Protein AF-A0A2V6Z0G8-F1 (afdb_monomer_lite)

Foldseek 3Di:
DPPCPVVVVVVVVVVVVVVVVVVVVCVVVCVVVVVCVLLVHHPVVVVVLLVCLVVQQVDWAFDDKDWDFDFAAFDFDQDPNDTDGHHTDTDGDIDTDTDGVNPGVSVVVSLVVSLVPDPPNVLVVVLCVQLVVQQVVQWDQDPPPGIDGDPVRSVVSSVVSCCVSVVVSDDD

Structure (mmCIF, N/CA/C/O backbone):
data_AF-A0A2V6Z0G8-F1
#
_entry.id   AF-A0A2V6Z0G8-F1
#
loop_
_atom_site.group_PDB
_atom_site.id
_atom_site.type_symbol
_atom_site.label_atom_id
_atom_site.label_alt_id
_atom_site.label_comp_id
_atom_site.label_asym_id
_atom_site.label_entity_id
_atom_site.label_seq_id
_atom_site.pdbx_PDB_ins_code
_atom_site.Cartn_x
_atom_site.Cartn_y
_atom_site.Cartn_z
_atom_site.occupancy
_atom_site.B_iso_or_equiv
_atom_site.auth_seq_id
_atom_site.auth_comp_id
_atom_site.auth_asym_id
_atom_site.auth_atom_id
_atom_site.pdbx_PDB_model_num
ATOM 1 N N . MET A 1 1 ? 9.294 30.759 -23.639 1.00 51.19 1 MET A N 1
ATOM 2 C CA . MET A 1 1 ? 9.071 29.753 -22.574 1.00 51.19 1 MET A CA 1
ATOM 3 C C . MET A 1 1 ? 9.619 30.287 -21.242 1.00 51.19 1 MET A C 1
ATOM 5 O O . MET A 1 1 ? 10.534 29.708 -20.683 1.00 51.19 1 MET A O 1
ATOM 9 N N . SER A 1 2 ? 9.123 31.442 -20.767 1.00 64.31 2 SER A N 1
ATOM 10 C CA . SER A 1 2 ? 9.799 32.2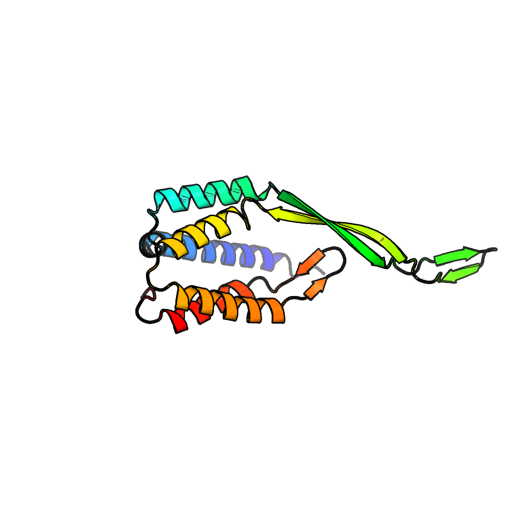35 -19.712 1.00 64.31 2 SER A CA 1
ATOM 11 C C . SER A 1 2 ? 8.868 32.949 -18.714 1.00 64.31 2 SER A C 1
ATOM 13 O O . SER A 1 2 ? 9.364 33.548 -17.770 1.00 64.31 2 SER A O 1
ATOM 15 N N . MET A 1 3 ? 7.536 32.857 -18.851 1.00 59.53 3 MET A N 1
ATOM 16 C CA . MET A 1 3 ? 6.589 33.549 -17.947 1.00 59.53 3 MET A CA 1
ATOM 17 C C . MET A 1 3 ? 5.937 32.659 -16.872 1.00 59.53 3 MET A C 1
ATOM 19 O O . MET A 1 3 ? 5.201 33.163 -16.034 1.00 59.53 3 MET A O 1
ATOM 23 N N . ILE A 1 4 ? 6.209 31.349 -16.856 1.00 61.38 4 ILE A N 1
ATOM 24 C CA . ILE A 1 4 ? 5.613 30.410 -15.879 1.00 61.38 4 ILE A CA 1
ATOM 25 C C . ILE A 1 4 ? 6.426 30.374 -14.568 1.00 61.38 4 ILE A C 1
ATOM 27 O O . ILE A 1 4 ? 5.874 30.207 -13.484 1.00 61.38 4 ILE A O 1
ATOM 31 N N . PHE A 1 5 ? 7.740 30.597 -14.650 1.00 63.72 5 PHE A N 1
ATOM 32 C CA . PHE A 1 5 ? 8.668 30.481 -13.522 1.00 63.72 5 PHE A CA 1
ATOM 33 C C . PHE A 1 5 ? 8.456 31.461 -12.347 1.00 63.72 5 PHE A C 1
ATOM 35 O O . PHE A 1 5 ? 8.559 31.002 -11.207 1.00 63.72 5 PHE A O 1
ATOM 42 N N . PRO A 1 6 ? 8.148 32.763 -12.545 1.00 71.94 6 PRO A N 1
ATOM 43 C CA . PRO A 1 6 ? 8.066 33.697 -11.419 1.00 71.94 6 PRO A CA 1
ATOM 44 C C . PRO A 1 6 ? 6.824 33.475 -10.546 1.00 71.94 6 PRO A C 1
ATOM 46 O O . PRO A 1 6 ? 6.856 33.806 -9.367 1.00 71.94 6 PRO A O 1
ATOM 49 N N . LEU A 1 7 ? 5.754 32.886 -11.097 1.00 78.81 7 LEU A N 1
ATOM 50 C CA . LEU A 1 7 ? 4.533 32.563 -10.350 1.00 78.81 7 LEU A CA 1
ATOM 51 C C . LEU A 1 7 ? 4.545 31.132 -9.793 1.00 78.81 7 LEU A C 1
ATOM 53 O O . LEU A 1 7 ? 3.959 30.879 -8.743 1.00 78.81 7 LEU A O 1
ATOM 57 N N . ALA A 1 8 ? 5.238 30.203 -10.460 1.00 83.31 8 ALA A N 1
ATOM 58 C CA . ALA A 1 8 ? 5.311 28.807 -10.040 1.00 83.31 8 ALA A CA 1
ATOM 59 C C . ALA A 1 8 ? 5.960 28.635 -8.660 1.00 83.31 8 ALA A C 1
ATOM 61 O O . ALA A 1 8 ? 5.468 27.847 -7.858 1.00 83.31 8 ALA A O 1
ATOM 62 N N . LEU A 1 9 ? 7.030 29.382 -8.361 1.00 86.19 9 LEU A N 1
ATOM 63 C CA . LEU A 1 9 ? 7.738 29.259 -7.084 1.00 86.19 9 LEU A CA 1
ATOM 64 C C . LEU A 1 9 ? 6.903 29.770 -5.888 1.00 86.19 9 LEU A C 1
ATOM 66 O O . LEU A 1 9 ? 6.747 29.006 -4.934 1.00 86.19 9 LEU A O 1
ATOM 70 N N . PRO A 1 10 ? 6.301 30.979 -5.919 1.00 89.06 10 PRO A N 1
ATOM 71 C CA . PRO A 1 10 ? 5.383 31.422 -4.868 1.00 89.06 10 PRO A CA 1
ATOM 72 C C . PRO A 1 10 ? 4.174 30.500 -4.700 1.00 89.06 10 PRO A C 1
ATOM 74 O O . PRO A 1 10 ? 3.761 30.240 -3.574 1.00 89.06 10 PRO A O 1
ATOM 77 N N . LEU A 1 11 ? 3.619 29.978 -5.800 1.00 90.06 11 LEU A N 1
ATOM 78 C CA . LEU A 1 11 ? 2.455 29.093 -5.755 1.00 90.06 11 LEU A CA 1
ATOM 79 C C . LEU A 1 11 ? 2.804 27.726 -5.152 1.00 90.06 11 LEU A C 1
ATOM 81 O O . LEU A 1 11 ? 2.074 27.224 -4.302 1.00 90.06 11 LEU A O 1
ATOM 85 N N . ALA A 1 12 ? 3.938 27.142 -5.548 1.00 89.12 12 ALA A N 1
ATOM 86 C CA . ALA A 1 12 ? 4.437 25.891 -4.986 1.00 89.12 12 ALA A CA 1
ATOM 87 C C . ALA A 1 12 ? 4.782 26.043 -3.499 1.00 89.12 12 ALA A C 1
ATOM 89 O O . ALA A 1 12 ? 4.440 25.170 -2.704 1.00 89.12 12 ALA A O 1
ATOM 90 N N . LEU A 1 13 ? 5.399 27.164 -3.110 1.00 92.19 13 LEU A N 1
ATOM 91 C CA . LEU A 1 13 ? 5.692 27.470 -1.712 1.00 92.19 13 LEU A CA 1
ATOM 92 C C . LEU A 1 13 ? 4.406 27.679 -0.903 1.00 92.19 13 LEU A C 1
ATOM 94 O O . LEU A 1 13 ? 4.278 27.133 0.187 1.00 92.19 13 LEU A O 1
ATOM 98 N N . GLY A 1 14 ? 3.433 28.411 -1.448 1.00 94.31 14 GLY A N 1
ATOM 99 C CA . GLY A 1 14 ? 2.123 28.601 -0.828 1.00 94.31 14 GLY A CA 1
ATOM 100 C C . GLY A 1 14 ? 1.378 27.279 -0.636 1.00 94.31 14 GLY A C 1
ATOM 101 O O . GLY A 1 14 ? 0.867 27.016 0.450 1.00 94.31 14 GLY A O 1
ATOM 102 N N . LEU A 1 15 ? 1.382 26.409 -1.651 1.00 93.81 15 LEU A N 1
ATOM 103 C CA . LEU A 1 15 ? 0.804 25.068 -1.562 1.00 93.81 15 LEU A CA 1
ATOM 104 C C . LEU A 1 15 ? 1.539 24.202 -0.532 1.00 93.81 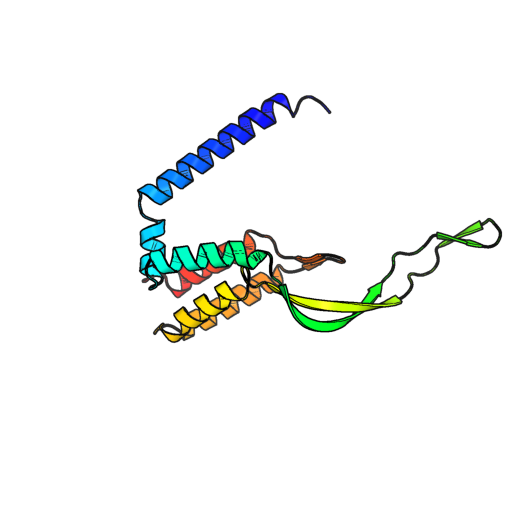15 LEU A C 1
ATOM 106 O O . LEU A 1 15 ? 0.893 23.531 0.266 1.00 93.81 15 LEU A O 1
ATOM 110 N N . PHE A 1 16 ? 2.872 24.234 -0.510 1.00 91.50 16 PHE A N 1
ATOM 111 C CA . PHE A 1 16 ? 3.672 23.515 0.478 1.00 91.50 16 PHE A CA 1
ATOM 112 C C . PHE A 1 16 ? 3.349 23.966 1.907 1.00 91.50 16 PHE A C 1
ATOM 114 O O . PHE A 1 16 ? 3.102 23.127 2.770 1.00 91.50 16 PHE A O 1
ATOM 121 N N . LEU A 1 17 ? 3.288 25.278 2.153 1.00 95.12 17 LEU A N 1
ATOM 122 C CA . LEU A 1 17 ? 2.935 25.836 3.458 1.00 95.12 17 LEU A CA 1
ATOM 123 C C . LEU A 1 17 ? 1.502 25.475 3.858 1.00 95.12 17 LEU A C 1
ATOM 125 O O . LEU A 1 17 ? 1.272 25.097 5.003 1.00 95.12 17 LEU A O 1
ATOM 129 N N . LEU A 1 18 ? 0.549 25.524 2.922 1.00 95.19 18 LEU A N 1
ATOM 130 C CA . LEU A 1 18 ? -0.824 25.085 3.165 1.00 95.19 18 LEU A CA 1
ATOM 131 C C . LEU A 1 18 ? -0.870 23.606 3.567 1.00 95.19 18 LEU A C 1
ATOM 133 O O . LEU A 1 18 ? -1.485 23.262 4.574 1.00 95.19 18 LEU A O 1
ATOM 137 N N . LEU A 1 19 ? -0.193 22.734 2.816 1.00 91.75 19 LEU A N 1
ATOM 138 C CA . LEU A 1 19 ? -0.106 21.306 3.126 1.00 91.75 19 LEU A CA 1
ATOM 139 C C . LEU A 1 19 ? 0.573 21.061 4.478 1.00 91.75 19 LEU A C 1
ATOM 141 O O . LEU A 1 19 ? 0.144 20.177 5.216 1.00 91.75 19 LEU A O 1
ATOM 145 N N . LEU A 1 20 ? 1.583 21.860 4.833 1.00 90.62 20 LEU A N 1
ATOM 146 C CA . LEU A 1 20 ? 2.245 21.797 6.133 1.00 90.62 20 LEU A CA 1
ATOM 147 C C . LEU A 1 20 ? 1.297 22.201 7.269 1.00 90.62 20 LEU A C 1
ATOM 149 O O . LEU A 1 20 ? 1.240 21.509 8.281 1.00 90.62 20 LEU A O 1
ATOM 153 N N . VAL A 1 21 ? 0.516 23.272 7.101 1.00 90.94 21 VAL A N 1
ATOM 154 C CA . VAL A 1 21 ? -0.503 23.691 8.079 1.00 90.94 21 VAL A CA 1
ATOM 155 C C . VAL A 1 21 ? -1.568 22.610 8.242 1.00 90.94 21 VAL A C 1
ATOM 157 O O . VAL A 1 21 ? -1.901 22.254 9.370 1.00 90.94 21 VAL A O 1
ATOM 160 N N . VAL A 1 22 ? -2.060 22.036 7.140 1.00 87.50 22 VAL A N 1
ATOM 161 C CA . VAL A 1 22 ? -3.005 20.909 7.175 1.00 87.50 22 VAL A CA 1
ATOM 162 C C . VAL A 1 22 ? -2.394 19.716 7.911 1.00 87.50 22 VAL A C 1
ATOM 164 O O . VAL A 1 22 ? -3.056 19.122 8.758 1.00 87.50 22 VAL A O 1
ATOM 167 N N . LEU A 1 23 ? -1.130 19.382 7.643 1.00 79.00 23 LEU A N 1
ATOM 168 C CA . LEU A 1 23 ? -0.425 18.294 8.318 1.00 79.00 23 LEU A CA 1
ATOM 169 C C . LEU A 1 23 ? -0.319 18.539 9.830 1.00 79.00 23 LEU A C 1
ATOM 171 O O . LEU A 1 23 ? -0.670 17.654 10.609 1.00 79.00 23 LEU A O 1
ATOM 175 N N . VAL A 1 24 ? 0.124 19.730 10.246 1.00 81.69 24 VAL A N 1
ATOM 176 C CA . VAL A 1 24 ? 0.211 20.116 11.664 1.00 81.69 24 VAL A CA 1
ATOM 177 C C . VAL A 1 24 ? -1.165 20.039 12.315 1.00 81.69 24 VAL A C 1
ATOM 179 O O . VAL A 1 24 ? -1.302 19.441 13.376 1.00 81.69 24 VAL A O 1
ATOM 182 N N . PHE A 1 25 ? -2.204 20.544 11.652 1.00 82.31 25 PHE A N 1
ATOM 183 C CA . PHE A 1 25 ? -3.575 20.488 12.148 1.00 82.31 25 PHE A CA 1
ATOM 184 C C . PHE A 1 25 ? -4.078 19.047 12.331 1.00 82.31 25 PHE A C 1
ATOM 186 O O . PHE A 1 25 ? -4.646 18.715 13.367 1.00 82.31 25 PHE A O 1
ATOM 193 N N . VAL A 1 26 ? -3.814 18.151 11.374 1.00 73.75 26 VAL A N 1
ATOM 194 C CA . VAL A 1 26 ? -4.168 16.721 11.470 1.00 73.75 26 VAL A CA 1
ATOM 195 C C . VAL A 1 26 ? -3.439 16.027 12.629 1.00 73.75 26 VAL A C 1
ATOM 197 O O . VAL A 1 26 ? -4.007 15.143 13.283 1.00 73.75 26 VAL A O 1
ATOM 200 N N . VAL A 1 27 ? -2.190 16.416 12.895 1.00 73.38 27 VAL A N 1
ATOM 201 C CA . VAL A 1 27 ? -1.395 15.904 14.020 1.00 73.38 27 VAL A CA 1
ATOM 202 C C . VAL A 1 27 ? -1.927 16.431 15.358 1.00 73.38 27 VAL A C 1
ATOM 204 O O . VAL A 1 27 ? -2.165 15.622 16.257 1.00 73.38 27 VAL A O 1
ATOM 207 N N . GLU A 1 28 ? -2.173 17.739 15.470 1.00 69.62 28 GLU A N 1
ATOM 208 C CA . GLU A 1 28 ? -2.673 18.417 16.679 1.00 69.62 28 GLU A CA 1
ATOM 209 C C . GLU A 1 28 ? -4.087 17.969 17.065 1.00 69.62 28 GLU A C 1
ATOM 211 O O . GLU A 1 28 ? -4.361 17.694 18.232 1.00 69.62 28 GLU A O 1
ATOM 216 N N . LEU A 1 29 ? -4.973 17.760 16.084 1.00 66.31 29 LEU A N 1
ATOM 217 C CA . LEU A 1 29 ? -6.297 17.174 16.325 1.00 66.31 29 LEU A CA 1
ATOM 218 C C . LEU A 1 29 ? -6.237 15.714 16.801 1.00 66.31 29 LEU A C 1
ATOM 220 O O . LEU A 1 29 ? -7.266 15.102 17.093 1.00 66.31 29 LEU A O 1
ATOM 224 N N . GLY A 1 30 ? -5.049 15.107 16.849 1.00 64.94 30 GLY A N 1
ATOM 225 C CA . GLY A 1 30 ? -4.872 13.733 17.287 1.00 64.94 30 GLY A CA 1
ATOM 226 C C . GLY A 1 30 ? -5.544 12.720 16.362 1.00 64.94 30 GLY A C 1
ATOM 227 O O . GLY A 1 30 ? -5.676 11.562 16.756 1.00 64.94 30 GLY A O 1
ATOM 228 N N . ILE A 1 31 ? -5.928 13.109 15.139 1.00 68.12 31 ILE A N 1
ATOM 229 C CA . ILE A 1 31 ? -6.552 12.228 14.138 1.00 68.12 31 ILE A CA 1
ATOM 230 C C . ILE A 1 31 ? -5.622 11.055 13.850 1.00 68.12 31 ILE A C 1
ATOM 232 O O . ILE A 1 31 ? -6.042 9.900 13.841 1.00 68.12 31 ILE A O 1
ATOM 236 N N . LEU A 1 32 ? -4.326 11.339 13.719 1.00 63.38 32 LEU A N 1
ATOM 237 C CA . LEU A 1 32 ? -3.308 10.321 13.498 1.00 63.38 32 LEU A CA 1
ATOM 238 C C . LEU A 1 32 ? -3.218 9.345 14.685 1.00 63.38 32 LEU A C 1
ATOM 240 O O . LEU A 1 32 ? -3.200 8.126 14.521 1.00 63.38 32 LEU A O 1
ATOM 244 N N . ARG A 1 33 ? -3.266 9.877 15.912 1.00 67.00 33 ARG A N 1
ATOM 245 C CA . ARG A 1 33 ? -3.275 9.084 17.151 1.00 67.00 33 ARG A CA 1
ATOM 246 C C . ARG A 1 33 ? -4.561 8.271 17.308 1.00 67.00 33 ARG A C 1
ATOM 248 O O . ARG A 1 33 ? -4.522 7.169 17.859 1.00 67.00 33 ARG A O 1
ATOM 255 N N . TYR A 1 34 ? -5.694 8.811 16.869 1.00 68.88 34 TYR A N 1
ATOM 256 C CA . TYR A 1 34 ? -6.990 8.143 16.857 1.00 68.88 34 TYR A CA 1
ATOM 257 C C . TYR A 1 34 ? -6.988 6.988 15.856 1.00 68.88 34 TYR A C 1
ATOM 259 O O . TYR A 1 34 ? -7.288 5.861 16.244 1.00 68.88 34 TYR A O 1
ATOM 267 N N . ALA A 1 35 ? -6.555 7.236 14.618 1.00 68.44 35 ALA A N 1
ATOM 268 C CA . ALA A 1 35 ? -6.433 6.226 13.574 1.00 68.44 35 ALA A CA 1
ATOM 269 C C . ALA A 1 35 ? -5.524 5.072 14.020 1.00 68.44 35 ALA A C 1
ATOM 271 O O . ALA A 1 35 ? -5.940 3.916 13.984 1.00 68.44 35 ALA A O 1
ATOM 272 N N . TYR A 1 36 ? -4.334 5.374 14.551 1.00 69.81 36 TYR A N 1
ATOM 273 C CA . TYR A 1 36 ? -3.404 4.348 15.039 1.00 69.81 36 TYR A CA 1
ATOM 274 C C . TYR A 1 36 ? -4.001 3.503 16.162 1.00 69.81 36 TYR A C 1
ATOM 276 O O . TYR A 1 36 ? -3.921 2.278 16.130 1.00 69.81 36 TYR A O 1
ATOM 284 N N . ARG A 1 37 ? -4.672 4.133 17.131 1.00 68.94 37 ARG A N 1
ATOM 285 C CA . ARG A 1 37 ? -5.312 3.407 18.234 1.00 68.94 37 ARG A CA 1
ATOM 286 C C . ARG A 1 37 ? -6.488 2.556 17.759 1.00 68.94 37 ARG A C 1
ATOM 288 O O . ARG A 1 37 ? -6.666 1.449 18.257 1.00 68.94 37 ARG A O 1
ATOM 295 N N . LYS A 1 38 ? -7.267 3.052 16.795 1.00 71.62 38 LYS A N 1
ATOM 296 C CA . LYS A 1 38 ? -8.436 2.359 16.242 1.00 71.62 38 LYS A CA 1
ATOM 297 C C . LYS A 1 38 ? -8.060 1.155 15.380 1.00 71.62 38 LYS A C 1
ATOM 299 O O . LYS A 1 38 ? -8.802 0.181 15.360 1.00 71.62 38 LYS A O 1
ATOM 304 N N . ILE A 1 39 ? -6.880 1.179 14.760 1.00 73.12 39 ILE A N 1
ATOM 305 C CA . ILE A 1 39 ? -6.284 0.024 14.073 1.00 73.12 39 ILE A CA 1
ATOM 306 C C . ILE A 1 39 ? -5.971 -1.125 15.058 1.00 73.12 39 ILE A C 1
ATOM 308 O O . ILE A 1 39 ? -5.794 -2.262 14.640 1.00 73.12 39 ILE A O 1
ATOM 312 N N . GLY A 1 40 ? -5.952 -0.879 16.374 1.00 72.19 40 GLY A N 1
ATOM 313 C CA . GLY A 1 40 ? -5.686 -1.912 17.381 1.00 72.19 40 GLY A CA 1
ATOM 314 C C . GLY A 1 40 ? -4.195 -2.159 17.624 1.00 72.19 40 GLY A C 1
ATOM 315 O O . GLY A 1 40 ? -3.833 -3.117 18.305 1.00 72.19 40 GLY A O 1
ATOM 316 N N . VAL A 1 41 ? -3.328 -1.282 17.105 1.00 78.94 41 VAL A N 1
ATOM 317 C CA . VAL A 1 41 ? -1.879 -1.313 17.323 1.00 78.94 41 VAL A CA 1
ATOM 318 C C . VAL A 1 41 ? -1.461 -0.050 18.082 1.00 78.94 41 VAL A C 1
ATOM 320 O O . VAL A 1 41 ? -1.751 1.061 17.639 1.00 78.94 41 VAL A O 1
ATOM 323 N N . PRO A 1 42 ? -0.766 -0.168 19.227 1.00 82.00 42 PRO A N 1
ATOM 324 C CA . PRO A 1 42 ? -0.256 0.996 19.944 1.00 82.00 42 PRO A CA 1
ATOM 325 C C . PRO A 1 42 ? 0.565 1.925 19.037 1.00 82.00 42 PRO A C 1
ATOM 327 O O . PRO A 1 42 ? 1.428 1.469 18.288 1.00 82.00 42 PRO A O 1
ATOM 330 N N . ALA A 1 43 ? 0.345 3.240 19.150 1.00 78.25 43 ALA A N 1
ATOM 331 C CA . ALA A 1 43 ? 0.957 4.248 18.274 1.00 78.25 43 ALA A CA 1
ATOM 332 C C . ALA A 1 43 ? 2.495 4.159 18.203 1.00 78.25 43 ALA A C 1
ATOM 334 O O . ALA A 1 43 ? 3.077 4.392 17.148 1.00 78.25 43 ALA A O 1
ATOM 335 N N . ARG A 1 44 ? 3.152 3.757 19.301 1.00 81.50 44 ARG A N 1
ATOM 336 C CA . ARG A 1 44 ? 4.605 3.525 19.337 1.00 81.50 44 ARG A CA 1
ATOM 337 C C . ARG A 1 44 ? 5.042 2.427 18.364 1.00 81.50 44 ARG A C 1
ATOM 339 O O . ARG A 1 44 ? 6.050 2.593 17.690 1.00 81.50 44 ARG A O 1
ATOM 346 N N . TYR A 1 45 ? 4.290 1.332 18.266 1.00 85.00 45 TYR A N 1
ATOM 347 C CA . TYR A 1 45 ? 4.600 0.264 17.317 1.00 85.00 45 TYR A CA 1
ATOM 348 C C . TYR A 1 45 ? 4.316 0.696 15.881 1.00 85.00 45 TYR A C 1
ATOM 350 O O . TYR A 1 45 ? 5.130 0.415 15.014 1.00 85.00 45 TYR A O 1
ATOM 358 N N . MET A 1 46 ? 3.236 1.445 15.633 1.00 83.94 46 MET A N 1
ATOM 359 C CA . MET A 1 46 ? 2.969 2.007 14.301 1.00 83.94 46 MET A CA 1
ATOM 360 C C . MET A 1 46 ? 4.091 2.937 13.833 1.00 83.94 46 MET A C 1
ATOM 362 O O . MET A 1 46 ? 4.511 2.856 12.684 1.00 83.94 46 MET A O 1
ATOM 366 N N . PHE A 1 47 ? 4.628 3.766 14.729 1.00 83.38 47 PHE A N 1
ATOM 367 C CA . PHE A 1 47 ? 5.782 4.613 14.433 1.00 83.38 47 PHE A CA 1
ATOM 368 C C . PHE A 1 47 ? 7.028 3.793 14.070 1.00 83.38 47 PHE A C 1
ATOM 370 O O . PHE A 1 47 ? 7.687 4.085 13.075 1.00 83.38 47 PHE A O 1
ATOM 377 N N . VAL A 1 48 ? 7.322 2.730 14.828 1.00 89.38 48 VAL A N 1
ATOM 378 C CA . VAL A 1 48 ? 8.434 1.816 14.515 1.00 89.38 48 VAL A CA 1
ATOM 379 C C . VAL A 1 48 ? 8.213 1.120 13.172 1.00 89.38 48 VAL A C 1
ATOM 381 O O . VAL A 1 48 ? 9.131 1.078 12.362 1.00 89.38 48 VAL A O 1
ATOM 384 N N . VAL A 1 49 ? 7.003 0.625 12.898 1.00 89.75 49 VAL A N 1
ATOM 385 C CA . VAL A 1 49 ? 6.660 0.012 11.606 1.00 89.75 49 VAL A CA 1
ATOM 386 C C . VAL A 1 49 ? 6.846 1.011 10.468 1.00 89.75 49 VAL A C 1
ATOM 388 O O . VAL A 1 49 ? 7.407 0.644 9.443 1.00 89.75 49 VAL A O 1
ATOM 391 N N . MET A 1 50 ? 6.447 2.272 10.645 1.00 88.00 50 MET A N 1
ATOM 392 C CA . MET A 1 50 ? 6.636 3.325 9.646 1.00 88.00 50 MET A CA 1
ATOM 393 C C . MET A 1 50 ? 8.123 3.611 9.391 1.00 88.00 50 MET A C 1
ATOM 395 O O . MET A 1 50 ? 8.535 3.670 8.235 1.00 88.00 50 MET A O 1
ATOM 399 N N . LEU A 1 51 ? 8.944 3.718 10.443 1.00 90.38 51 LEU A N 1
ATOM 400 C CA . LEU A 1 51 ? 10.396 3.890 10.310 1.00 90.38 51 LEU A CA 1
ATOM 401 C C . LEU A 1 51 ? 11.055 2.698 9.609 1.00 90.38 51 LEU A C 1
ATOM 403 O O . LEU A 1 51 ? 11.839 2.886 8.684 1.00 90.38 51 LEU A O 1
ATOM 407 N N . LEU A 1 52 ? 10.713 1.474 10.013 1.00 94.31 52 LEU A N 1
ATOM 408 C CA . LEU A 1 52 ? 11.213 0.256 9.376 1.00 94.31 52 LEU A CA 1
ATOM 409 C C . LEU A 1 52 ? 10.738 0.138 7.927 1.00 94.31 52 LEU A C 1
ATOM 411 O O . LEU A 1 52 ? 11.489 -0.342 7.086 1.00 94.31 52 LEU A O 1
ATOM 415 N N . SER A 1 53 ? 9.527 0.606 7.619 1.00 94.06 53 SER A N 1
ATOM 416 C CA . SER A 1 53 ? 9.010 0.638 6.249 1.00 94.06 53 SER A CA 1
ATOM 417 C C . SER A 1 53 ? 9.784 1.635 5.393 1.00 94.06 53 SER A C 1
ATOM 419 O O . SER A 1 53 ? 10.136 1.323 4.263 1.00 94.06 53 SER A O 1
ATOM 421 N N . LEU A 1 54 ? 10.120 2.806 5.937 1.00 93.75 54 LEU A N 1
ATOM 422 C CA . LEU A 1 54 ? 10.932 3.791 5.229 1.00 93.75 54 LEU A CA 1
ATOM 423 C C . LEU A 1 54 ? 12.348 3.261 4.970 1.00 93.75 54 LEU A C 1
ATOM 425 O O . LEU A 1 54 ? 12.790 3.228 3.826 1.00 93.75 54 LEU A O 1
ATOM 429 N N . LEU A 1 55 ? 13.034 2.782 6.011 1.00 95.31 55 LEU A N 1
ATOM 430 C CA . LEU A 1 55 ? 14.396 2.252 5.892 1.00 95.31 55 LEU A CA 1
ATOM 431 C C . LEU A 1 55 ? 14.444 0.990 5.017 1.00 95.31 55 LEU A C 1
ATOM 433 O O . LEU A 1 55 ? 15.316 0.846 4.164 1.00 95.31 55 LEU A O 1
ATOM 437 N N . GLY A 1 56 ? 13.472 0.094 5.185 1.00 95.56 56 GLY A N 1
ATOM 438 C CA . GLY A 1 56 ? 13.345 -1.138 4.414 1.00 95.56 56 GLY A CA 1
ATOM 439 C C . GLY A 1 56 ? 12.879 -0.928 2.974 1.00 95.56 56 GLY A C 1
ATOM 440 O O . GLY A 1 56 ? 12.969 -1.857 2.177 1.00 95.56 56 GLY A O 1
ATOM 441 N N . SER A 1 57 ? 12.400 0.262 2.596 1.00 95.19 57 SER A N 1
ATOM 442 C CA . SER A 1 57 ? 11.938 0.527 1.224 1.00 95.19 57 SER A CA 1
ATOM 443 C C . SER A 1 57 ? 13.057 0.423 0.182 1.00 95.19 57 SER A C 1
ATOM 445 O O . SER A 1 57 ? 12.792 0.157 -0.987 1.00 95.19 57 SER A O 1
ATOM 447 N N . HIS A 1 58 ? 14.316 0.556 0.602 1.00 95.25 58 HIS A N 1
ATOM 448 C CA . HIS A 1 58 ? 15.481 0.387 -0.267 1.00 95.25 58 HIS A CA 1
ATOM 449 C C . HIS A 1 58 ? 15.891 -1.077 -0.471 1.00 95.25 58 HIS A C 1
ATOM 451 O O . HIS A 1 58 ? 16.776 -1.359 -1.276 1.00 95.25 58 HIS A O 1
ATOM 457 N N . VAL A 1 59 ? 15.260 -2.014 0.240 1.00 96.88 59 VAL A N 1
ATOM 458 C CA . VAL A 1 59 ? 15.598 -3.436 0.183 1.00 96.88 59 VAL A CA 1
ATOM 459 C C . VAL A 1 59 ? 14.547 -4.182 -0.633 1.00 96.88 59 VAL A C 1
ATOM 461 O O . VAL A 1 59 ? 13.364 -4.194 -0.293 1.00 96.88 59 VAL A O 1
ATOM 464 N N . ASN A 1 60 ? 14.995 -4.843 -1.700 1.00 95.81 60 ASN A N 1
ATOM 465 C CA . ASN A 1 60 ? 14.172 -5.716 -2.531 1.00 95.81 60 ASN A CA 1
ATOM 466 C C . ASN A 1 60 ? 14.664 -7.157 -2.381 1.00 95.81 60 ASN A C 1
ATOM 468 O O . ASN A 1 60 ? 15.839 -7.437 -2.611 1.00 95.81 60 ASN A O 1
ATOM 472 N N . ILE A 1 61 ? 13.771 -8.062 -1.983 1.00 96.06 61 ILE A N 1
ATOM 473 C CA . ILE A 1 61 ? 14.070 -9.488 -1.839 1.00 96.06 61 ILE A CA 1
ATOM 474 C C . ILE A 1 61 ? 13.659 -10.188 -3.138 1.00 96.06 61 ILE A C 1
ATOM 476 O O . ILE A 1 61 ? 12.468 -10.175 -3.461 1.00 96.06 61 ILE A O 1
ATOM 480 N N . PRO A 1 62 ? 14.593 -10.793 -3.892 1.00 94.38 62 PRO A N 1
ATOM 481 C CA . PRO A 1 62 ? 14.248 -11.540 -5.094 1.00 94.38 62 PRO A CA 1
ATOM 482 C C . PRO A 1 62 ? 13.418 -12.770 -4.718 1.00 94.38 62 PRO A C 1
ATOM 484 O O . PRO A 1 62 ? 13.781 -13.519 -3.814 1.00 94.38 62 PRO A O 1
ATOM 487 N N . LEU A 1 63 ? 12.293 -12.966 -5.402 1.00 94.06 63 LEU A N 1
ATOM 488 C CA . LEU A 1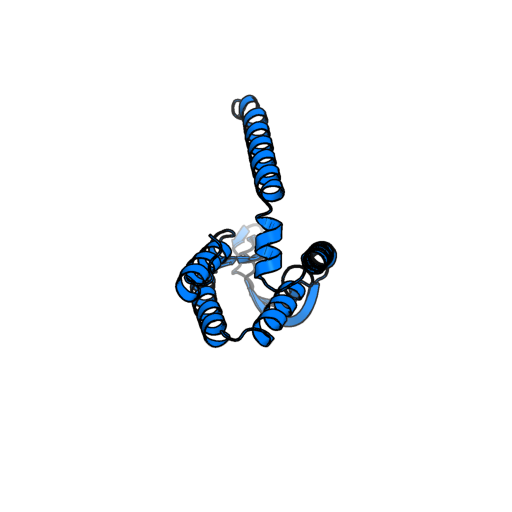 63 ? 11.413 -14.115 -5.205 1.00 94.06 63 LEU A CA 1
ATOM 489 C C . LEU A 1 63 ? 11.697 -15.195 -6.245 1.00 94.06 63 LEU A C 1
ATOM 491 O O . LEU A 1 63 ? 11.949 -16.342 -5.892 1.00 94.06 63 LEU A O 1
ATOM 495 N N . TYR A 1 64 ? 11.651 -14.828 -7.525 1.00 92.06 64 TYR A N 1
ATOM 496 C CA . TYR A 1 64 ? 11.931 -15.733 -8.636 1.00 92.06 64 TYR A CA 1
ATOM 497 C C . TYR A 1 64 ? 12.215 -14.952 -9.920 1.00 92.06 64 TYR A C 1
ATOM 499 O O . TYR A 1 64 ? 11.907 -13.766 -10.039 1.00 92.06 64 TYR A O 1
ATOM 507 N N . ALA A 1 65 ? 12.819 -15.635 -10.884 1.00 88.25 65 ALA A N 1
ATOM 508 C CA . ALA A 1 65 ? 13.056 -15.126 -12.223 1.00 88.25 65 ALA A CA 1
ATOM 509 C C . ALA A 1 65 ? 12.090 -15.806 -13.196 1.00 88.25 65 ALA A C 1
ATOM 511 O O . ALA A 1 65 ? 11.879 -17.015 -13.104 1.00 88.25 65 ALA A O 1
ATOM 512 N N . MET A 1 66 ? 11.511 -15.040 -14.117 1.00 81.81 66 MET A N 1
ATOM 513 C CA . MET A 1 66 ? 10.669 -15.573 -15.186 1.00 81.81 66 MET A CA 1
ATOM 514 C C . MET A 1 66 ? 11.246 -15.198 -16.556 1.00 81.81 66 MET A C 1
ATOM 516 O O . MET A 1 66 ? 11.668 -14.046 -16.728 1.00 81.81 66 MET A O 1
ATOM 520 N N . PRO A 1 67 ? 11.284 -16.134 -17.522 1.00 81.44 67 PRO A N 1
ATOM 521 C CA . PRO A 1 67 ? 11.589 -15.798 -18.903 1.00 81.44 67 PRO A CA 1
ATOM 522 C C . PRO A 1 67 ? 10.461 -14.929 -19.461 1.00 81.44 67 PRO A C 1
ATOM 524 O O . PRO A 1 67 ? 9.285 -15.162 -19.177 1.00 81.44 67 PRO A O 1
ATOM 527 N N . VAL A 1 68 ? 10.817 -13.898 -20.217 1.00 76.31 68 VAL A N 1
ATOM 528 C CA . VAL A 1 68 ? 9.862 -12.983 -20.839 1.00 76.31 68 VAL A CA 1
ATOM 529 C C . VAL A 1 68 ? 10.346 -12.663 -22.238 1.00 76.31 68 VAL A C 1
ATOM 531 O O . VAL A 1 68 ? 11.501 -12.278 -22.421 1.00 76.31 68 VAL A O 1
ATOM 534 N N . GLU A 1 69 ? 9.449 -12.765 -23.210 1.00 68.56 69 GLU A N 1
ATOM 535 C CA . GLU A 1 69 ? 9.709 -12.295 -24.565 1.00 68.56 69 GLU A CA 1
ATOM 536 C C . GLU A 1 69 ? 9.895 -10.779 -24.529 1.00 68.56 69 GLU A C 1
ATOM 538 O O . GLU A 1 69 ? 8.984 -10.019 -24.177 1.00 68.56 69 GLU A O 1
ATOM 543 N N . ARG A 1 70 ? 11.104 -10.320 -24.854 1.00 64.88 70 ARG A N 1
ATOM 544 C CA . ARG A 1 70 ? 11.400 -8.897 -24.956 1.00 64.88 70 ARG A CA 1
ATOM 545 C C . ARG A 1 70 ? 11.422 -8.533 -26.437 1.00 64.88 70 ARG A C 1
ATOM 547 O O . ARG A 1 70 ? 12.287 -8.979 -27.185 1.00 64.88 70 ARG A O 1
ATOM 554 N N . LEU A 1 71 ? 10.459 -7.715 -26.860 1.00 61.12 71 LEU A N 1
ATOM 555 C CA . LEU A 1 71 ? 10.460 -7.131 -28.200 1.00 61.12 71 LEU A CA 1
ATOM 556 C C . LEU A 1 71 ? 11.470 -5.986 -28.224 1.00 61.12 71 LEU A C 1
ATOM 558 O O . LEU A 1 71 ? 11.247 -4.942 -27.605 1.00 61.12 71 LEU A O 1
ATOM 562 N N . LEU A 1 72 ? 12.586 -6.176 -28.924 1.00 65.12 72 LEU A N 1
ATOM 563 C CA . LEU A 1 72 ? 13.484 -5.069 -29.218 1.00 65.12 72 LEU A CA 1
ATOM 564 C C . LEU A 1 72 ? 12.826 -4.156 -30.264 1.00 65.12 72 LEU A C 1
ATOM 566 O O . LEU A 1 72 ? 12.209 -4.652 -31.212 1.00 65.12 72 LEU A O 1
ATOM 570 N N . PRO A 1 73 ? 12.937 -2.823 -30.125 1.00 61.72 73 PRO A N 1
ATOM 571 C CA . PRO A 1 73 ? 12.442 -1.906 -31.143 1.00 61.72 73 PRO A CA 1
ATOM 572 C C . PRO A 1 73 ? 13.121 -2.182 -32.490 1.00 61.72 73 PRO A C 1
ATOM 574 O O . PRO A 1 73 ? 14.287 -2.580 -32.535 1.00 61.72 73 PRO A O 1
ATOM 577 N N . ALA A 1 74 ? 12.390 -1.967 -33.588 1.00 64.69 74 ALA A N 1
ATOM 578 C CA . ALA A 1 74 ? 12.917 -2.136 -34.938 1.00 64.69 74 ALA A CA 1
ATOM 579 C C . ALA A 1 74 ? 14.180 -1.278 -35.122 1.00 64.69 74 ALA A C 1
ATOM 581 O O . ALA A 1 74 ? 14.162 -0.068 -34.882 1.00 64.69 74 ALA A O 1
ATOM 582 N N . GLN A 1 75 ? 15.284 -1.916 -35.507 1.00 66.81 75 GLN A N 1
ATOM 583 C CA . GLN A 1 75 ? 16.578 -1.252 -35.642 1.00 66.81 75 GLN A CA 1
ATOM 584 C C . GLN A 1 75 ? 16.827 -0.887 -37.106 1.00 66.81 75 GLN A C 1
ATOM 586 O O . GLN A 1 75 ? 16.562 -1.681 -38.011 1.00 66.81 75 GLN A O 1
ATOM 591 N N . ASN A 1 76 ? 17.362 0.311 -37.343 1.00 71.56 76 ASN A N 1
ATOM 592 C CA . ASN A 1 76 ? 17.817 0.711 -38.671 1.00 71.56 76 ASN A CA 1
ATOM 593 C C . ASN A 1 76 ? 19.188 0.086 -38.923 1.00 71.56 76 ASN A C 1
ATOM 595 O O . ASN A 1 76 ? 20.180 0.501 -38.325 1.00 71.56 76 ASN A O 1
ATOM 599 N N . VAL A 1 77 ? 19.243 -0.900 -39.813 1.00 78.25 77 VAL A N 1
ATOM 600 C CA . VAL A 1 77 ? 20.484 -1.580 -40.182 1.00 78.25 77 VAL A CA 1
ATOM 601 C C . VAL A 1 77 ? 20.898 -1.110 -41.570 1.00 78.25 77 VAL A C 1
ATOM 603 O O . VAL A 1 77 ? 20.109 -1.144 -42.517 1.00 78.25 77 VAL A O 1
ATOM 606 N N . VAL A 1 78 ? 22.140 -0.644 -41.702 1.00 76.69 78 VAL A N 1
ATOM 607 C CA . VAL A 1 78 ? 22.695 -0.241 -42.997 1.00 76.69 78 VAL A CA 1
ATOM 608 C C . VAL A 1 78 ? 23.335 -1.456 -43.649 1.00 76.69 78 VAL A C 1
ATOM 610 O O . VAL A 1 78 ? 24.322 -1.991 -43.152 1.00 76.69 78 VAL A O 1
ATOM 613 N N . VAL A 1 79 ? 22.785 -1.870 -44.787 1.00 75.38 79 VAL A N 1
ATOM 614 C CA . VAL A 1 79 ? 23.307 -2.979 -45.589 1.00 75.38 79 VAL A CA 1
ATOM 615 C C . VAL A 1 79 ? 23.645 -2.417 -46.968 1.00 75.38 79 VAL A C 1
ATOM 617 O O . VAL A 1 79 ? 22.796 -1.819 -47.627 1.00 75.38 79 VAL A O 1
ATOM 620 N N . PHE A 1 80 ? 24.910 -2.527 -47.384 1.00 79.88 80 PHE A N 1
ATOM 621 C CA . PHE A 1 80 ? 25.418 -1.946 -48.640 1.00 79.88 80 PHE A CA 1
ATOM 622 C C . PHE A 1 80 ? 25.103 -0.443 -48.827 1.00 79.88 80 PHE A C 1
ATOM 624 O O . PHE A 1 80 ? 24.757 0.001 -49.919 1.00 79.88 80 PHE A O 1
ATOM 631 N N . GLY A 1 81 ? 25.186 0.358 -47.759 1.00 77.44 81 GLY A N 1
ATOM 632 C CA . GLY A 1 81 ? 24.981 1.813 -47.829 1.00 77.44 81 GLY A CA 1
ATOM 633 C C . GLY A 1 81 ? 23.520 2.273 -47.937 1.00 77.44 81 GLY A C 1
ATOM 634 O O . GLY A 1 81 ? 23.273 3.472 -48.030 1.00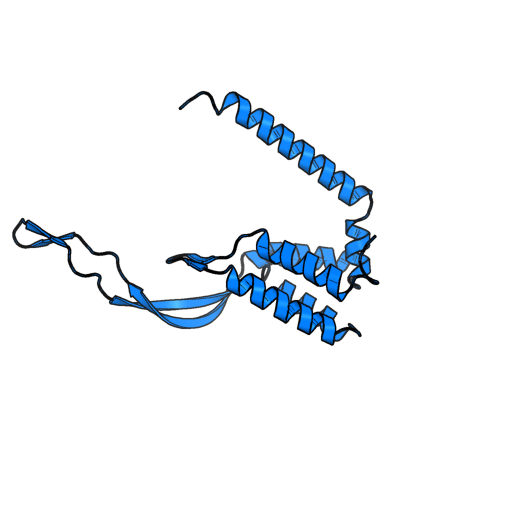 77.44 81 GLY A O 1
ATOM 635 N N . ARG A 1 82 ? 22.542 1.358 -47.884 1.00 70.31 82 ARG A N 1
ATOM 636 C CA . ARG A 1 82 ? 21.115 1.685 -47.742 1.00 70.31 82 ARG A CA 1
ATOM 637 C C . ARG A 1 82 ? 20.625 1.325 -46.345 1.00 70.31 82 ARG A C 1
ATOM 639 O O . ARG A 1 82 ? 20.942 0.252 -45.836 1.00 70.31 82 ARG A O 1
ATOM 646 N N . ALA A 1 83 ? 19.859 2.225 -45.734 1.00 80.19 83 ALA A N 1
ATOM 647 C CA . ALA A 1 83 ? 19.202 1.970 -44.458 1.00 80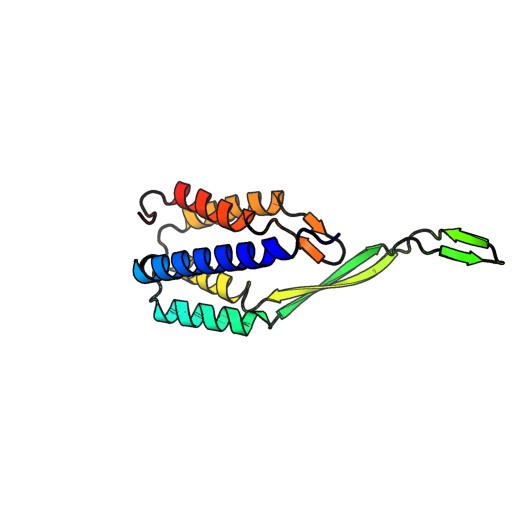.19 83 ALA A CA 1
ATOM 648 C C . ALA A 1 83 ? 17.947 1.114 -44.681 1.00 80.19 83 ALA A C 1
ATOM 650 O O . ALA A 1 83 ? 17.067 1.495 -45.453 1.00 80.19 83 ALA A O 1
ATOM 651 N N . TYR A 1 84 ? 17.872 -0.024 -43.996 1.00 72.44 84 TYR A N 1
ATOM 652 C CA . TYR A 1 84 ? 16.702 -0.896 -43.956 1.00 72.44 84 TYR A CA 1
ATOM 653 C C . TYR A 1 84 ? 16.180 -0.979 -42.518 1.00 72.44 84 TYR A C 1
ATOM 655 O O . TYR A 1 84 ? 16.966 -1.000 -41.570 1.00 72.44 84 TYR A O 1
ATOM 663 N N . VAL A 1 85 ? 14.857 -1.039 -42.351 1.00 75.44 85 VAL A N 1
ATOM 664 C CA . VAL A 1 85 ? 14.228 -1.302 -41.049 1.00 75.44 85 VAL A CA 1
ATOM 665 C C . VAL A 1 85 ? 14.224 -2.812 -40.845 1.00 75.44 85 VAL A C 1
ATOM 667 O O . VAL A 1 85 ? 13.488 -3.526 -41.528 1.00 75.44 85 VAL A O 1
ATOM 670 N N . ALA A 1 86 ? 15.074 -3.311 -39.949 1.00 72.19 86 ALA A N 1
ATOM 671 C CA . ALA A 1 86 ? 15.057 -4.721 -39.591 1.00 72.19 86 ALA A CA 1
ATOM 672 C C . ALA A 1 86 ? 13.785 -5.035 -38.778 1.00 72.19 86 ALA A C 1
ATOM 674 O O . ALA A 1 86 ? 13.385 -4.212 -37.944 1.00 72.19 86 ALA A O 1
ATOM 675 N N . PRO A 1 87 ? 13.147 -6.203 -38.987 1.00 63.75 87 PRO A N 1
ATOM 676 C CA . PRO A 1 87 ? 12.053 -6.653 -38.135 1.00 63.75 87 PRO A CA 1
ATOM 677 C C . PRO A 1 87 ? 12.478 -6.652 -36.657 1.00 63.75 87 PRO A C 1
ATOM 679 O O . PRO A 1 87 ? 13.648 -6.925 -36.371 1.00 63.75 87 PRO A O 1
ATOM 682 N N . PRO A 1 88 ? 11.567 -6.347 -35.716 1.00 61.97 88 PRO A N 1
ATOM 683 C CA . PRO A 1 88 ? 11.879 -6.396 -34.291 1.00 61.97 88 PRO A CA 1
ATOM 684 C C . PRO A 1 88 ? 12.394 -7.791 -33.916 1.00 61.97 88 PRO A C 1
ATOM 686 O O . PRO A 1 88 ? 11.723 -8.792 -34.175 1.00 61.97 88 PRO A O 1
ATOM 689 N N . LEU A 1 89 ? 13.594 -7.857 -33.330 1.00 61.25 89 LEU A N 1
ATOM 690 C CA . LEU A 1 89 ? 14.134 -9.104 -32.795 1.00 61.25 89 LEU A CA 1
ATOM 691 C C . LEU A 1 89 ? 13.416 -9.445 -31.485 1.00 61.25 89 LEU A C 1
ATOM 693 O O . LEU A 1 89 ? 13.266 -8.594 -30.604 1.00 61.25 89 LEU A O 1
ATOM 697 N N . GLN A 1 90 ? 12.983 -10.698 -31.374 1.00 61.19 90 GLN A N 1
ATOM 698 C CA . GLN A 1 90 ? 12.573 -11.298 -30.110 1.00 61.19 90 GLN A CA 1
ATOM 699 C C . GLN A 1 90 ? 13.836 -11.814 -29.423 1.00 61.19 90 GLN A C 1
ATOM 701 O O . GLN A 1 90 ? 14.506 -12.697 -29.953 1.00 61.19 90 GLN A O 1
ATOM 706 N N . GLU A 1 91 ? 14.179 -11.227 -28.278 1.00 66.00 91 GLU A N 1
ATOM 707 C CA . GLU A 1 91 ? 15.204 -11.775 -27.391 1.00 66.00 91 GLU A CA 1
ATOM 708 C C . GLU A 1 91 ? 14.545 -12.419 -26.172 1.00 66.00 91 GLU A C 1
ATOM 710 O O . GLU A 1 91 ? 13.614 -11.860 -25.575 1.00 66.00 91 GLU A O 1
ATOM 715 N N . ASP A 1 92 ? 15.079 -13.575 -25.781 1.00 66.31 92 ASP A N 1
ATOM 716 C CA . ASP A 1 92 ? 14.751 -14.231 -24.522 1.00 66.31 92 ASP A CA 1
ATOM 717 C C . ASP A 1 92 ? 15.288 -13.374 -23.368 1.00 66.31 92 ASP A C 1
ATOM 719 O O . ASP A 1 92 ? 16.474 -13.379 -23.035 1.00 66.31 92 ASP A O 1
ATOM 723 N N . GLY A 1 93 ? 14.406 -12.578 -22.767 1.00 71.88 93 GLY A N 1
ATOM 724 C CA . GLY A 1 93 ? 14.707 -11.789 -21.583 1.00 71.88 93 GLY A CA 1
ATOM 725 C C . GLY A 1 93 ? 14.427 -12.568 -20.304 1.00 71.88 93 GLY A C 1
ATOM 726 O O . GLY A 1 93 ? 13.601 -13.477 -20.266 1.00 71.88 93 GLY A O 1
ATOM 727 N N . VAL A 1 94 ? 15.061 -12.160 -19.206 1.00 77.56 94 VAL A N 1
ATOM 728 C CA . VAL A 1 94 ? 14.703 -12.622 -17.859 1.00 77.56 94 VAL A CA 1
ATOM 729 C C . VAL A 1 94 ? 14.241 -11.426 -17.040 1.00 77.56 94 VAL A C 1
ATOM 731 O O . VAL A 1 94 ? 14.960 -10.435 -16.910 1.00 77.56 94 VAL A O 1
ATOM 734 N N . THR A 1 95 ? 13.042 -11.519 -16.468 1.00 80.94 95 THR A N 1
ATOM 735 C CA . THR A 1 95 ? 12.545 -10.550 -15.487 1.00 80.94 95 THR A CA 1
ATOM 736 C C . THR A 1 95 ? 12.642 -11.146 -14.091 1.00 80.94 95 THR A C 1
ATOM 738 O O . THR A 1 95 ? 12.061 -12.194 -13.808 1.00 80.94 95 THR A O 1
ATOM 741 N N . MET A 1 96 ? 13.362 -10.464 -13.201 1.00 83.69 96 MET A N 1
ATOM 742 C CA . MET A 1 96 ? 13.405 -10.810 -11.784 1.00 83.69 96 MET A CA 1
ATOM 743 C C . MET A 1 96 ? 12.210 -10.183 -11.067 1.00 83.69 96 MET A C 1
ATOM 745 O O . MET A 1 96 ? 12.058 -8.963 -11.045 1.00 83.69 96 MET A O 1
ATOM 749 N N . ILE A 1 97 ? 11.380 -11.023 -10.455 1.00 88.69 97 ILE A N 1
ATOM 750 C CA . ILE A 1 97 ? 10.310 -10.591 -9.562 1.00 88.69 97 ILE A CA 1
ATOM 751 C C . ILE A 1 97 ? 10.881 -10.530 -8.150 1.00 88.69 97 ILE A C 1
ATOM 753 O O . ILE A 1 97 ? 11.373 -11.525 -7.619 1.00 88.69 97 ILE A O 1
ATOM 757 N N . ALA A 1 98 ? 10.803 -9.351 -7.540 1.00 91.94 98 ALA A N 1
ATOM 758 C CA . ALA A 1 98 ? 11.236 -9.098 -6.174 1.00 91.94 98 ALA A CA 1
ATOM 759 C C . ALA A 1 98 ? 10.103 -8.467 -5.360 1.00 91.94 98 ALA A C 1
ATOM 761 O O . ALA A 1 98 ? 9.257 -7.754 -5.899 1.00 91.94 98 ALA A O 1
ATOM 762 N N . ILE A 1 99 ? 10.102 -8.711 -4.052 1.00 95.25 99 ILE A N 1
ATOM 763 C CA . ILE A 1 99 ? 9.208 -8.048 -3.104 1.00 95.25 99 ILE A CA 1
ATOM 764 C C . ILE A 1 99 ? 9.967 -6.973 -2.331 1.00 95.25 99 ILE A C 1
ATOM 766 O O . ILE A 1 99 ? 11.052 -7.211 -1.797 1.00 95.25 99 ILE A O 1
ATOM 770 N N . ASN A 1 100 ? 9.387 -5.779 -2.256 1.00 96.25 100 ASN A N 1
ATOM 771 C CA . ASN A 1 100 ? 9.954 -4.686 -1.484 1.00 96.25 100 ASN A CA 1
ATOM 772 C C . ASN A 1 100 ? 9.714 -4.899 0.018 1.00 96.25 100 ASN A C 1
ATOM 774 O O . ASN A 1 100 ? 8.580 -5.151 0.438 1.00 96.25 100 ASN A O 1
ATOM 778 N N . VAL A 1 101 ? 10.754 -4.777 0.844 1.00 97.69 101 VAL A N 1
ATOM 779 C CA . VAL A 1 101 ? 10.633 -5.027 2.289 1.00 97.69 101 VAL A CA 1
ATOM 780 C C . VAL A 1 101 ? 9.743 -3.980 2.951 1.00 97.69 101 VAL A C 1
ATOM 782 O O . VAL A 1 101 ? 8.810 -4.322 3.678 1.00 97.69 101 VAL A O 1
ATOM 785 N N . GLY A 1 102 ? 10.011 -2.704 2.683 1.00 95.81 102 GLY A N 1
ATOM 786 C CA . GLY A 1 102 ? 9.311 -1.601 3.327 1.00 95.81 102 GLY A CA 1
ATOM 787 C C . GLY A 1 102 ? 7.917 -1.320 2.775 1.00 95.81 102 GLY A C 1
ATOM 788 O O . GLY A 1 102 ? 6.978 -1.091 3.528 1.00 95.81 102 GLY A O 1
ATOM 789 N N . GLY A 1 103 ? 7.779 -1.355 1.456 1.00 92.12 103 GLY A N 1
ATOM 790 C CA . GLY A 1 103 ? 6.571 -0.985 0.726 1.00 92.12 103 GLY A CA 1
ATOM 791 C C . GLY A 1 103 ? 5.591 -2.130 0.479 1.00 92.12 103 GLY A C 1
ATOM 792 O O . GLY A 1 103 ? 4.450 -1.857 0.122 1.00 92.12 103 GLY A O 1
ATOM 793 N N . ALA A 1 104 ? 5.990 -3.393 0.670 1.00 94.25 104 ALA A N 1
ATOM 794 C CA . ALA A 1 104 ? 5.107 -4.540 0.434 1.00 94.25 104 ALA A CA 1
ATOM 795 C C . ALA A 1 104 ? 5.117 -5.556 1.581 1.00 94.25 104 ALA A C 1
ATOM 797 O O . ALA A 1 104 ? 4.059 -5.872 2.124 1.00 94.25 104 ALA A O 1
ATOM 798 N N . LEU A 1 105 ? 6.290 -6.043 1.994 1.00 96.56 105 LEU A N 1
ATOM 799 C CA . LEU A 1 105 ? 6.383 -7.121 2.981 1.00 96.56 105 LEU A CA 1
ATOM 800 C C . LEU A 1 105 ? 5.923 -6.681 4.380 1.00 96.56 105 LEU A C 1
ATOM 802 O O . LEU A 1 105 ? 5.079 -7.343 4.982 1.00 96.56 105 LEU A O 1
ATOM 806 N N . LEU A 1 106 ? 6.435 -5.560 4.896 1.00 95.06 106 LEU A N 1
ATOM 807 C CA . LEU A 1 106 ? 6.019 -5.026 6.198 1.00 95.06 106 LEU A CA 1
ATOM 808 C C . LEU A 1 106 ? 4.516 -4.675 6.244 1.00 95.06 106 LEU A C 1
ATOM 810 O O . LEU A 1 106 ? 3.842 -5.123 7.179 1.00 95.06 106 LEU A O 1
ATOM 814 N N . PRO A 1 107 ? 3.945 -3.963 5.249 1.00 91.94 107 PRO A N 1
ATOM 815 C CA . PRO A 1 107 ? 2.502 -3.738 5.164 1.00 91.94 107 PRO A CA 1
ATOM 816 C C . PRO A 1 107 ? 1.676 -5.029 5.125 1.00 91.94 107 PRO A C 1
ATOM 818 O O . PRO A 1 107 ? 0.624 -5.103 5.767 1.00 91.94 107 PRO A O 1
ATOM 821 N N . LEU A 1 108 ? 2.150 -6.059 4.415 1.00 95.06 108 LEU A N 1
ATOM 822 C CA . LEU A 1 108 ? 1.486 -7.361 4.343 1.00 95.06 108 LEU A CA 1
ATOM 823 C C . LEU A 1 108 ? 1.473 -8.058 5.708 1.00 95.06 108 LEU A C 1
ATOM 825 O O . LEU A 1 108 ? 0.420 -8.522 6.142 1.00 95.06 108 LEU A O 1
ATOM 829 N N . ILE A 1 109 ? 2.609 -8.082 6.413 1.00 95.00 109 ILE A N 1
ATOM 830 C CA . ILE A 1 109 ? 2.717 -8.662 7.761 1.00 95.00 109 ILE A CA 1
ATOM 831 C C . ILE A 1 109 ? 1.783 -7.935 8.733 1.00 95.00 109 ILE A C 1
ATOM 833 O O . ILE A 1 109 ? 1.058 -8.583 9.489 1.00 95.00 109 ILE A O 1
ATOM 837 N N . LEU A 1 110 ? 1.754 -6.598 8.697 1.00 92.06 110 LEU A N 1
ATOM 838 C CA . LEU A 1 110 ? 0.842 -5.807 9.523 1.00 92.06 110 LEU A CA 1
ATOM 839 C C . LEU A 1 110 ? -0.625 -6.135 9.207 1.00 92.06 110 LEU A C 1
ATOM 841 O O . LEU A 1 110 ? -1.414 -6.382 10.118 1.00 92.06 110 LEU A O 1
ATOM 845 N N . SER A 1 111 ? -0.986 -6.186 7.925 1.00 92.12 111 SER A N 1
ATOM 846 C CA . SER A 1 111 ? -2.343 -6.526 7.482 1.00 92.12 111 SER A CA 1
ATOM 847 C C . SER A 1 111 ? -2.752 -7.930 7.933 1.00 92.12 111 SER A C 1
ATOM 849 O O . SER A 1 111 ? -3.869 -8.124 8.414 1.00 92.12 111 SER A O 1
ATOM 851 N N . LEU A 1 112 ? -1.836 -8.900 7.852 1.00 94.88 112 LEU A N 1
ATOM 852 C CA . LEU A 1 112 ? -2.057 -10.266 8.316 1.00 94.88 112 LEU A CA 1
ATOM 853 C C . LEU A 1 112 ? -2.226 -10.327 9.840 1.00 94.88 112 LEU A C 1
ATOM 855 O O . LEU A 1 112 ? -3.148 -10.978 10.327 1.00 94.88 112 LEU A O 1
ATOM 859 N N . TYR A 1 113 ? -1.397 -9.610 10.601 1.00 92.69 113 TYR A N 1
ATOM 860 C CA . TYR A 1 113 ? -1.538 -9.500 12.055 1.00 92.69 113 TYR A CA 1
ATOM 861 C C . TYR A 1 113 ? -2.928 -8.977 12.451 1.00 92.69 113 TYR A C 1
ATOM 863 O O . TYR A 1 113 ? -3.595 -9.562 13.310 1.00 92.69 113 TYR A O 1
ATOM 871 N N . LEU A 1 114 ? -3.388 -7.907 11.794 1.00 90.94 114 LEU A N 1
ATOM 872 C CA . LEU A 1 114 ? -4.710 -7.324 12.027 1.00 90.94 114 LEU A CA 1
ATOM 873 C C . LEU A 1 114 ? -5.832 -8.288 11.639 1.00 90.94 114 LEU A C 1
ATOM 875 O O . LEU A 1 114 ? -6.801 -8.439 12.380 1.00 90.94 114 LEU A O 1
ATOM 879 N N . PHE A 1 115 ? -5.686 -8.978 10.509 1.00 93.38 115 PHE A N 1
ATOM 880 C CA . PHE A 1 115 ? -6.638 -9.982 10.049 1.00 93.38 115 PHE A CA 1
ATOM 881 C C . PHE A 1 115 ? -6.809 -11.121 11.061 1.00 93.38 115 PHE A C 1
ATOM 883 O O . PHE A 1 115 ? -7.935 -11.467 11.420 1.00 93.38 115 PHE A O 1
ATOM 890 N N . LEU A 1 116 ? -5.706 -11.665 11.581 1.00 93.94 116 LEU A N 1
ATOM 891 C CA . LEU A 1 116 ? -5.735 -12.771 12.542 1.00 93.94 116 LEU A CA 1
ATOM 892 C C . LEU A 1 116 ? -6.388 -12.378 13.876 1.00 93.94 116 LEU A C 1
ATOM 894 O O . LEU A 1 116 ? -7.045 -13.209 14.504 1.00 93.94 116 LEU A O 1
ATOM 898 N N . ARG A 1 117 ? -6.264 -11.110 14.286 1.00 90.25 117 ARG A N 1
ATOM 899 C CA . ARG A 1 117 ? -6.880 -10.574 15.514 1.00 90.25 117 ARG A CA 1
ATOM 900 C C . ARG A 1 117 ? -8.295 -10.032 15.333 1.00 90.25 117 ARG A C 1
ATOM 902 O O . ARG A 1 117 ? -8.952 -9.713 16.321 1.00 90.25 117 ARG A O 1
ATOM 909 N N . SER A 1 118 ? -8.773 -9.923 14.100 1.00 88.31 118 SER A N 1
ATOM 910 C CA . SER A 1 118 ? -10.091 -9.374 13.803 1.00 88.31 118 SER A CA 1
ATOM 911 C C . SER A 1 118 ? -11.187 -10.435 13.917 1.00 88.31 118 SER A C 1
ATOM 913 O O . SER A 1 118 ? -11.006 -11.589 13.523 1.00 88.31 118 SER A O 1
ATOM 915 N N . SER A 1 119 ? -12.360 -10.033 14.414 1.00 89.44 119 SER A N 1
ATOM 916 C CA . SER A 1 119 ? -13.588 -10.840 14.382 1.00 89.44 119 SER A CA 1
ATOM 917 C C . SER A 1 119 ? -14.365 -10.691 13.067 1.00 89.44 119 SER A C 1
ATOM 919 O O . SER A 1 119 ? -15.229 -11.509 12.768 1.00 89.44 119 SER A O 1
ATOM 921 N N . VAL A 1 120 ? -14.040 -9.691 12.237 1.00 89.62 120 VAL A N 1
ATOM 922 C CA . VAL A 1 120 ? -14.740 -9.377 10.974 1.00 89.62 120 VAL A CA 1
ATOM 923 C C . VAL A 1 120 ? -13.971 -9.834 9.728 1.00 89.62 120 VAL A C 1
ATOM 925 O O . VAL A 1 120 ? -14.071 -9.223 8.664 1.00 89.62 120 VAL A O 1
ATOM 928 N N . ARG A 1 121 ? -13.220 -10.938 9.832 1.00 93.06 121 ARG A N 1
ATOM 929 C CA . ARG A 1 121 ? -12.343 -11.471 8.766 1.00 93.06 121 ARG A CA 1
ATOM 930 C C . ARG A 1 121 ? -13.029 -11.622 7.412 1.00 93.06 121 ARG A C 1
ATOM 932 O O . ARG A 1 121 ? -12.452 -11.249 6.400 1.00 93.06 121 ARG A O 1
ATOM 939 N N . TRP A 1 122 ? -14.272 -12.101 7.392 1.00 93.69 122 TRP A N 1
ATOM 940 C CA . TRP A 1 122 ? -15.052 -12.227 6.157 1.00 93.69 122 TRP A CA 1
ATOM 941 C C . TRP A 1 122 ? -15.187 -10.891 5.407 1.00 93.69 122 TRP A C 1
ATOM 943 O O . TRP A 1 122 ? -14.951 -10.830 4.205 1.00 93.69 122 TRP A O 1
ATOM 953 N N . ARG A 1 123 ? -15.493 -9.799 6.121 1.00 93.81 123 ARG A N 1
ATOM 954 C CA . ARG A 1 123 ? -15.608 -8.463 5.514 1.00 93.81 123 ARG A CA 1
ATOM 955 C C . ARG A 1 123 ? -14.262 -7.956 5.010 1.00 93.81 123 ARG A C 1
ATOM 957 O O . ARG A 1 123 ? -14.217 -7.292 3.984 1.00 93.81 123 ARG A O 1
ATOM 964 N N . MET A 1 124 ? -13.174 -8.290 5.705 1.00 94.31 124 MET A N 1
ATOM 965 C CA . MET A 1 124 ? -11.820 -7.966 5.251 1.00 94.31 124 MET A CA 1
ATOM 966 C C . MET A 1 124 ? -11.476 -8.711 3.959 1.00 94.31 124 MET A C 1
ATOM 968 O O . MET A 1 124 ? -10.986 -8.081 3.032 1.00 94.31 124 MET A O 1
ATOM 972 N N . LEU A 1 125 ? -11.780 -10.012 3.861 1.00 96.44 125 LEU A N 1
ATOM 973 C CA . LEU A 1 125 ? -11.576 -10.791 2.631 1.00 96.44 125 LEU A CA 1
ATOM 974 C C . LEU A 1 125 ? -12.400 -10.238 1.469 1.00 96.44 125 LEU A C 1
ATOM 976 O O . LEU A 1 125 ? -11.870 -10.071 0.375 1.00 96.44 125 LEU A O 1
ATOM 980 N N . LEU A 1 126 ? -13.668 -9.895 1.717 1.00 97.00 126 LEU A N 1
ATOM 981 C CA . LEU A 1 126 ? -14.518 -9.255 0.717 1.00 97.00 126 LEU A CA 1
ATOM 982 C C . LEU A 1 126 ? -13.937 -7.905 0.274 1.00 97.00 126 LEU A C 1
ATOM 984 O O . LEU A 1 126 ? -13.865 -7.629 -0.919 1.00 97.00 126 LEU A O 1
ATOM 988 N N . GLY A 1 127 ? -13.470 -7.088 1.221 1.00 96.38 127 GLY A N 1
ATOM 989 C CA . GLY A 1 127 ? -12.815 -5.816 0.927 1.00 96.38 127 GLY A CA 1
ATOM 990 C C . GLY A 1 127 ? -11.552 -5.992 0.085 1.00 96.38 127 GLY A C 1
ATOM 991 O O . GLY A 1 127 ? -11.395 -5.302 -0.916 1.00 96.38 127 GLY A O 1
ATOM 992 N N . ILE A 1 128 ? -10.697 -6.956 0.437 1.00 96.50 128 ILE A N 1
ATOM 993 C CA . ILE A 1 128 ? -9.498 -7.308 -0.336 1.00 96.50 128 ILE A CA 1
ATOM 994 C C . ILE A 1 128 ? -9.886 -7.726 -1.756 1.00 96.50 128 ILE A C 1
ATOM 996 O O . ILE A 1 128 ? -9.298 -7.218 -2.702 1.00 96.50 128 ILE A O 1
ATOM 1000 N N . ALA A 1 129 ? -10.886 -8.596 -1.919 1.00 98.00 129 ALA A N 1
ATOM 1001 C CA . ALA A 1 129 ? -11.323 -9.069 -3.231 1.00 98.00 129 ALA A CA 1
ATOM 1002 C C . ALA A 1 129 ? -11.855 -7.928 -4.114 1.00 98.00 129 ALA A C 1
ATOM 1004 O O . ALA A 1 129 ? -11.457 -7.806 -5.271 1.00 98.00 129 ALA A O 1
ATOM 1005 N N . VAL A 1 130 ? -12.710 -7.059 -3.564 1.00 98.19 130 VAL A N 1
ATOM 1006 C CA . VAL A 1 130 ? -13.280 -5.918 -4.299 1.00 98.19 130 VAL A CA 1
ATOM 1007 C C . VAL A 1 130 ? -12.195 -4.907 -4.668 1.00 98.19 130 VAL A C 1
ATOM 1009 O O . VAL A 1 130 ? -12.109 -4.495 -5.822 1.00 98.19 130 VAL A O 1
ATOM 1012 N N . VAL A 1 131 ? -11.334 -4.527 -3.718 1.00 97.88 131 VAL A N 1
ATOM 1013 C CA . VAL A 1 131 ? -10.235 -3.586 -3.984 1.00 97.88 131 VAL A CA 1
ATOM 1014 C C . VAL A 1 131 ? -9.259 -4.177 -4.997 1.00 97.88 131 VAL A C 1
ATOM 1016 O O . VAL A 1 131 ? -8.862 -3.474 -5.920 1.00 97.88 131 VAL A O 1
ATOM 1019 N N . ALA A 1 132 ? -8.917 -5.463 -4.887 1.00 97.31 132 ALA A N 1
ATOM 1020 C CA . ALA A 1 132 ? -8.055 -6.136 -5.853 1.00 97.31 132 ALA A CA 1
ATOM 1021 C C . ALA A 1 132 ? -8.660 -6.126 -7.263 1.00 97.31 132 ALA A C 1
ATOM 1023 O O . ALA A 1 132 ? -7.946 -5.813 -8.208 1.00 97.31 132 ALA A O 1
ATOM 1024 N N . ALA A 1 133 ? -9.964 -6.389 -7.412 1.00 98.19 133 ALA A N 1
ATOM 1025 C CA . ALA A 1 133 ? -10.643 -6.325 -8.707 1.00 98.19 133 ALA A CA 1
ATOM 1026 C C . ALA A 1 133 ? -10.601 -4.911 -9.315 1.00 98.19 133 ALA A C 1
ATOM 1028 O O . ALA A 1 133 ? -10.281 -4.755 -10.494 1.00 98.19 133 ALA A O 1
ATOM 1029 N N . ILE A 1 134 ? -10.847 -3.875 -8.504 1.00 97.81 134 ILE A N 1
ATOM 1030 C CA . ILE A 1 134 ? -10.755 -2.473 -8.942 1.00 97.81 134 ILE A CA 1
ATOM 1031 C C . ILE A 1 134 ? -9.322 -2.147 -9.372 1.00 97.81 134 ILE A C 1
ATOM 1033 O O . ILE A 1 134 ? -9.105 -1.680 -10.486 1.00 97.81 134 ILE A O 1
ATOM 1037 N N . VAL A 1 135 ? -8.331 -2.426 -8.523 1.00 97.25 135 VAL A N 1
ATOM 1038 C CA . VAL A 1 135 ? -6.916 -2.133 -8.796 1.00 97.25 135 VAL A CA 1
ATOM 1039 C C . VAL A 1 135 ? -6.425 -2.884 -10.030 1.00 97.25 135 VAL A C 1
ATOM 1041 O O . VAL A 1 135 ? -5.731 -2.298 -10.854 1.00 97.25 135 VAL A O 1
ATOM 1044 N N . HIS A 1 136 ? -6.832 -4.142 -10.195 1.00 96.94 136 HIS A N 1
ATOM 1045 C CA . HIS A 1 136 ? -6.515 -4.938 -11.373 1.00 96.94 136 HIS A CA 1
ATOM 1046 C C . HIS A 1 136 ? -7.108 -4.333 -12.650 1.00 96.94 136 HIS A C 1
ATOM 1048 O O . HIS A 1 136 ? -6.401 -4.222 -13.644 1.00 96.94 136 HIS A O 1
ATOM 1054 N N . SER A 1 137 ? -8.361 -3.863 -12.614 1.00 97.19 137 SER A N 1
ATOM 1055 C CA . SER A 1 137 ? -8.998 -3.200 -13.765 1.00 97.19 137 SER A CA 1
ATOM 1056 C C . SER A 1 137 ? -8.335 -1.872 -14.160 1.00 97.19 137 SER A C 1
ATOM 1058 O O . SER A 1 137 ? -8.445 -1.442 -15.305 1.00 97.19 137 SER A O 1
ATOM 1060 N N . LEU A 1 138 ? -7.640 -1.228 -13.217 1.00 96.25 138 LEU A N 1
ATOM 1061 C CA . LEU A 1 138 ? -6.904 0.019 -13.432 1.00 96.25 138 LEU A CA 1
ATOM 1062 C C . LEU A 1 138 ? -5.435 -0.217 -13.812 1.00 96.25 138 LEU A C 1
ATOM 1064 O O . LEU A 1 138 ? -4.735 0.739 -14.151 1.00 96.25 138 LEU A O 1
ATOM 1068 N N . ALA A 1 139 ? -4.949 -1.454 -13.700 1.00 95.75 139 ALA A N 1
ATOM 1069 C CA . ALA A 1 139 ? -3.553 -1.784 -13.916 1.00 95.75 139 ALA A CA 1
ATOM 1070 C C . ALA A 1 139 ? -3.231 -1.888 -15.408 1.00 95.75 139 ALA A C 1
ATOM 1072 O O . ALA A 1 139 ? -3.975 -2.476 -16.190 1.00 95.75 139 ALA A O 1
ATOM 1073 N N . GLN A 1 140 ? -2.078 -1.353 -15.795 1.00 93.44 1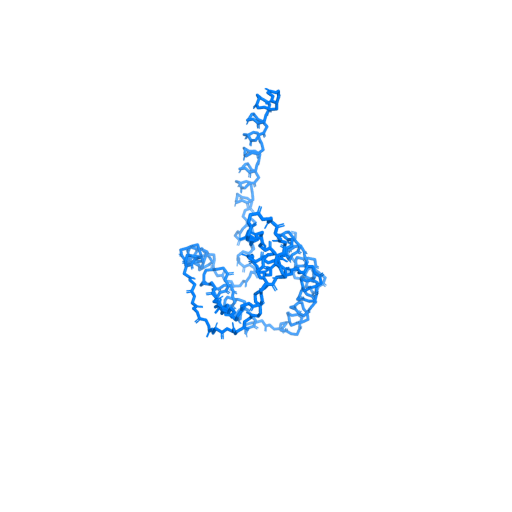40 GLN A N 1
ATOM 1074 C CA . GLN A 1 140 ? -1.546 -1.450 -17.149 1.00 93.44 140 GLN A CA 1
ATOM 1075 C C . GLN A 1 140 ? -0.114 -1.971 -17.101 1.00 93.44 140 GLN A C 1
ATOM 1077 O O . GLN A 1 140 ? 0.678 -1.570 -16.249 1.00 93.44 140 GLN A O 1
ATOM 1082 N N . ILE A 1 141 ? 0.231 -2.864 -18.026 1.00 87.25 141 ILE A N 1
ATOM 1083 C CA . ILE A 1 141 ? 1.610 -3.319 -18.198 1.00 87.25 141 ILE A CA 1
ATOM 1084 C C . ILE A 1 141 ? 2.322 -2.286 -19.068 1.00 87.25 141 ILE A C 1
ATOM 1086 O O . ILE A 1 141 ? 2.010 -2.133 -20.246 1.00 87.25 141 ILE A O 1
ATOM 1090 N N . VAL A 1 142 ? 3.274 -1.572 -18.479 1.00 83.69 142 VAL A N 1
ATOM 1091 C CA . VAL A 1 142 ? 4.082 -0.556 -19.152 1.00 83.69 142 VAL A CA 1
ATOM 1092 C C . VAL A 1 142 ? 5.474 -1.142 -19.420 1.00 83.69 142 VAL A C 1
ATOM 1094 O O . VAL A 1 142 ? 6.194 -1.458 -18.465 1.00 83.69 142 VAL A O 1
ATOM 1097 N N . PRO A 1 143 ? 5.887 -1.307 -20.693 1.00 74.19 143 PRO A N 1
ATOM 1098 C CA . PRO A 1 143 ? 7.202 -1.847 -21.034 1.00 74.19 143 PRO A CA 1
ATOM 1099 C C . PRO A 1 143 ? 8.339 -1.072 -20.358 1.00 74.19 143 PRO A C 1
ATOM 1101 O O . PRO A 1 143 ? 8.359 0.156 -20.367 1.00 74.19 143 PRO A O 1
ATOM 1104 N N . GLY A 1 144 ? 9.278 -1.793 -19.741 1.00 71.44 144 GLY A N 1
ATOM 1105 C CA . GLY A 1 144 ? 10.405 -1.200 -19.009 1.00 71.44 144 GLY A CA 1
ATOM 1106 C C . GLY A 1 144 ? 10.072 -0.627 -17.622 1.00 71.44 144 GLY A C 1
ATOM 1107 O O . GLY A 1 144 ? 10.996 -0.317 -16.879 1.00 71.44 144 GLY A O 1
ATOM 1108 N N . VAL A 1 145 ? 8.790 -0.533 -17.246 1.00 79.25 145 VAL A N 1
ATOM 1109 C CA . VAL A 1 145 ? 8.331 -0.049 -15.926 1.00 79.25 145 VAL A CA 1
ATOM 1110 C C . VAL A 1 145 ? 7.657 -1.164 -15.116 1.00 79.25 145 VAL A C 1
ATOM 1112 O O . VAL A 1 145 ? 7.803 -1.218 -13.898 1.00 79.25 145 VAL A O 1
ATOM 1115 N N . GLY A 1 146 ? 6.955 -2.086 -15.780 1.00 82.44 146 GLY A N 1
ATOM 1116 C CA . GLY A 1 146 ? 6.206 -3.168 -15.143 1.00 82.44 146 GLY A CA 1
ATOM 1117 C C . GLY A 1 146 ? 4.720 -2.838 -15.002 1.00 82.44 146 GLY A C 1
ATOM 1118 O O . GLY A 1 146 ? 4.131 -2.214 -15.880 1.00 82.44 146 GLY A O 1
ATOM 1119 N N . ILE A 1 147 ? 4.093 -3.292 -13.915 1.00 87.94 147 ILE A N 1
ATOM 1120 C CA . ILE A 1 147 ? 2.667 -3.052 -13.656 1.00 87.94 147 ILE A CA 1
ATOM 1121 C C . ILE A 1 147 ? 2.501 -1.649 -13.065 1.00 87.94 147 ILE A C 1
ATOM 1123 O O . ILE A 1 147 ? 2.907 -1.395 -11.933 1.00 87.94 147 ILE A O 1
ATOM 1127 N N . ALA A 1 148 ? 1.883 -0.748 -13.823 1.00 91.81 148 ALA A N 1
ATOM 1128 C CA . ALA A 1 148 ? 1.555 0.601 -13.389 1.00 91.81 148 ALA A CA 1
ATOM 1129 C C . ALA A 1 148 ? 0.072 0.702 -13.013 1.00 91.81 148 ALA A C 1
ATOM 1131 O O . ALA A 1 148 ? -0.795 0.143 -13.682 1.00 91.81 148 ALA A O 1
ATOM 1132 N N . VAL A 1 149 ? -0.221 1.444 -11.947 1.00 95.56 149 VAL A N 1
ATOM 1133 C CA . VAL A 1 149 ? -1.582 1.746 -11.485 1.00 95.56 149 VAL A CA 1
ATOM 1134 C C . VAL A 1 149 ? -1.642 3.235 -11.124 1.00 95.56 149 VAL A C 1
ATOM 1136 O O . VAL A 1 149 ? -0.663 3.756 -10.581 1.00 95.56 149 VAL A O 1
ATOM 1139 N N . PRO A 1 150 ? -2.760 3.946 -11.369 1.00 93.69 150 PRO A N 1
ATOM 1140 C CA . PRO A 1 150 ? -2.928 5.319 -10.899 1.00 93.69 150 PRO A CA 1
ATOM 1141 C C . PRO A 1 150 ? -2.729 5.427 -9.380 1.00 93.69 150 PRO A C 1
ATOM 1143 O O . PRO A 1 150 ? -3.458 4.797 -8.620 1.00 93.69 150 PRO A O 1
ATOM 1146 N N . MET A 1 151 ? -1.786 6.260 -8.928 1.00 90.50 151 MET A N 1
ATOM 1147 C CA . MET A 1 151 ? -1.346 6.338 -7.521 1.00 90.50 151 MET A CA 1
ATOM 1148 C C . MET A 1 151 ? -2.492 6.511 -6.507 1.00 90.50 151 MET A C 1
ATOM 1150 O O . MET A 1 151 ? -2.471 5.919 -5.431 1.00 90.50 151 MET A O 1
ATOM 1154 N N . ILE A 1 152 ? -3.500 7.318 -6.848 1.00 93.44 152 ILE A N 1
ATOM 1155 C CA . ILE A 1 152 ? -4.625 7.658 -5.962 1.00 93.44 152 ILE A CA 1
ATOM 1156 C C . ILE A 1 152 ? -5.752 6.605 -6.029 1.00 93.44 152 ILE A C 1
ATOM 1158 O O . ILE A 1 152 ? -6.548 6.490 -5.096 1.00 93.44 152 ILE A O 1
ATOM 1162 N N . GLY A 1 153 ? -5.798 5.794 -7.090 1.00 93.81 153 GLY A N 1
ATOM 1163 C CA . GLY A 1 153 ? -6.854 4.804 -7.323 1.00 93.81 153 GLY A CA 1
ATOM 1164 C C . GLY A 1 153 ? -6.979 3.768 -6.197 1.00 93.81 153 GLY A C 1
ATOM 1165 O O . GLY A 1 153 ? -8.043 3.695 -5.578 1.00 93.81 153 GLY A O 1
ATOM 1166 N N . PRO A 1 154 ? -5.919 2.996 -5.875 1.00 94.56 154 PRO A N 1
ATOM 1167 C CA . PRO A 1 154 ? -5.969 1.988 -4.819 1.00 94.56 154 PRO A CA 1
ATOM 1168 C C . PRO A 1 154 ? -6.325 2.554 -3.434 1.00 94.56 154 PRO A C 1
ATOM 1170 O O . PRO A 1 154 ? -7.224 1.995 -2.802 1.00 94.56 154 PRO A O 1
ATOM 1173 N N . PRO A 1 155 ? -5.713 3.660 -2.950 1.00 93.94 155 PRO A N 1
ATOM 1174 C CA . PRO A 1 155 ? -6.077 4.233 -1.653 1.00 93.94 155 PRO A CA 1
ATOM 1175 C C . PRO A 1 155 ? -7.537 4.698 -1.569 1.00 93.94 155 PRO A C 1
ATOM 1177 O O . PRO A 1 155 ? -8.197 4.429 -0.565 1.00 93.94 155 PRO A O 1
ATOM 1180 N N . LEU A 1 156 ? -8.072 5.348 -2.613 1.00 95.62 156 LEU A N 1
ATOM 1181 C CA . LEU A 1 156 ? -9.477 5.776 -2.627 1.00 95.62 156 LEU A CA 1
ATOM 1182 C C . LEU A 1 156 ? -10.437 4.589 -2.677 1.00 95.62 156 LEU A C 1
ATOM 1184 O O . LEU A 1 156 ? -11.420 4.573 -1.936 1.00 95.62 156 LEU A O 1
ATOM 1188 N N . ALA A 1 157 ? -10.142 3.583 -3.504 1.00 97.00 157 ALA A N 1
ATOM 1189 C CA . ALA A 1 157 ? -10.935 2.361 -3.565 1.00 97.00 157 ALA A CA 1
ATOM 1190 C C . ALA A 1 157 ? -10.959 1.655 -2.202 1.00 97.00 157 ALA A C 1
ATOM 1192 O O . ALA A 1 157 ? -12.028 1.294 -1.713 1.00 97.00 157 ALA A O 1
ATOM 1193 N N . ALA A 1 158 ? -9.802 1.522 -1.547 1.00 95.06 158 ALA A N 1
ATOM 1194 C CA . ALA A 1 158 ? -9.697 0.925 -0.220 1.00 95.06 158 ALA A CA 1
ATOM 1195 C C . ALA A 1 158 ? -10.496 1.701 0.838 1.00 95.06 158 ALA A C 1
ATOM 1197 O O . ALA A 1 158 ? -11.221 1.089 1.624 1.00 95.06 158 ALA A O 1
ATOM 1198 N N . ALA A 1 159 ? -10.414 3.034 0.837 1.00 93.06 159 ALA A N 1
ATOM 1199 C CA . ALA A 1 159 ? -11.176 3.877 1.754 1.00 93.06 159 ALA A CA 1
ATOM 1200 C C . ALA A 1 159 ? -12.691 3.752 1.526 1.00 93.06 159 ALA A C 1
ATOM 1202 O O . ALA A 1 159 ? -13.434 3.511 2.477 1.00 93.06 159 ALA A O 1
ATOM 1203 N N . ALA A 1 160 ? -13.151 3.849 0.275 1.00 95.00 160 ALA A N 1
ATOM 1204 C CA . ALA A 1 160 ? -14.567 3.751 -0.070 1.00 95.00 160 ALA A CA 1
ATOM 1205 C C . ALA A 1 160 ? -15.149 2.374 0.284 1.00 95.00 160 ALA A C 1
ATOM 1207 O O . ALA A 1 160 ? -16.167 2.283 0.972 1.00 95.00 160 ALA A O 1
ATOM 1208 N N . VAL A 1 161 ? -14.473 1.294 -0.116 1.00 95.81 161 VAL A N 1
ATOM 1209 C CA . VAL A 1 161 ? -14.891 -0.080 0.199 1.00 95.81 161 VAL A CA 1
ATOM 1210 C C . VAL A 1 161 ? -14.872 -0.321 1.710 1.00 95.81 161 VAL A C 1
ATOM 1212 O O . VAL A 1 161 ? -15.809 -0.905 2.254 1.00 95.81 161 VAL A O 1
ATOM 1215 N N . GLY A 1 162 ? -13.849 0.174 2.412 1.00 92.56 162 GLY A N 1
ATOM 1216 C CA . GLY A 1 162 ? -13.761 0.102 3.869 1.00 92.56 162 GLY A CA 1
ATOM 1217 C C . GLY A 1 162 ? -14.927 0.806 4.567 1.00 92.56 162 GLY A C 1
ATOM 1218 O O . GLY A 1 162 ? -15.541 0.225 5.461 1.00 92.56 162 GLY A O 1
ATOM 1219 N N . LEU A 1 163 ? -15.285 2.015 4.125 1.00 91.06 163 LEU A N 1
ATOM 1220 C CA . LEU A 1 163 ? -16.426 2.767 4.653 1.00 91.06 163 LEU A CA 1
ATOM 1221 C C . LEU A 1 163 ? -17.749 2.032 4.431 1.00 91.06 163 LEU A C 1
ATOM 1223 O O . LEU A 1 163 ? -18.570 1.984 5.341 1.00 91.06 163 LEU A O 1
ATOM 1227 N N . VAL A 1 164 ? -17.948 1.411 3.268 1.00 93.12 164 VAL A N 1
ATOM 1228 C CA . VAL A 1 164 ? -19.166 0.638 2.980 1.00 93.12 164 VAL A CA 1
ATOM 1229 C C . VAL A 1 164 ? -19.242 -0.624 3.848 1.00 93.12 164 VAL A C 1
ATOM 1231 O O . VAL A 1 164 ? -20.262 -0.886 4.486 1.00 93.12 164 VAL A O 1
ATOM 1234 N N . LEU A 1 165 ? -18.162 -1.405 3.923 1.00 91.06 165 LEU A N 1
ATOM 1235 C CA . LEU A 1 165 ? -18.158 -2.700 4.619 1.00 91.06 165 LEU A CA 1
ATOM 1236 C C . LEU A 1 165 ? -18.085 -2.574 6.151 1.00 91.06 165 LEU A C 1
ATOM 1238 O O . LEU A 1 165 ? -18.534 -3.467 6.882 1.00 91.06 165 LEU A O 1
ATOM 1242 N N . ALA A 1 166 ? -17.532 -1.472 6.652 1.00 84.94 166 ALA A N 1
ATOM 1243 C CA . ALA A 1 166 ? -17.313 -1.223 8.071 1.00 84.94 166 ALA A CA 1
ATOM 1244 C C . ALA A 1 166 ? -17.927 0.103 8.548 1.00 84.94 166 ALA A C 1
ATOM 1246 O O . ALA A 1 166 ? -17.460 0.658 9.536 1.00 84.94 166 ALA A O 1
ATOM 1247 N N . PHE A 1 167 ? -19.008 0.578 7.915 1.00 78.56 167 PHE A N 1
ATOM 1248 C CA . PHE A 1 167 ? -19.646 1.873 8.210 1.00 78.56 167 PHE A CA 1
ATOM 1249 C C . PHE A 1 167 ? -19.864 2.136 9.709 1.00 78.56 167 PHE A C 1
ATOM 1251 O O . PHE A 1 167 ? -19.468 3.168 10.235 1.00 78.56 167 PHE A O 1
ATOM 1258 N N . ARG A 1 168 ? -20.407 1.154 10.444 1.00 75.44 168 ARG A N 1
ATOM 1259 C CA . ARG A 1 168 ? -20.655 1.269 11.900 1.00 75.44 168 ARG A CA 1
ATOM 1260 C C . ARG A 1 168 ? -19.385 1.342 12.759 1.00 75.44 168 ARG A C 1
ATOM 1262 O O . ARG A 1 168 ? -19.465 1.622 13.947 1.00 75.44 168 ARG A O 1
ATOM 1269 N N . GLN A 1 169 ? -18.233 1.022 12.184 1.00 72.75 169 GLN A N 1
ATOM 1270 C CA . GLN A 1 169 ? -16.917 1.024 12.821 1.00 72.75 169 GLN A CA 1
ATOM 1271 C C . GLN A 1 169 ? -16.017 2.121 12.231 1.00 72.75 169 GLN A C 1
ATOM 1273 O O . GLN A 1 169 ? -14.873 2.260 12.667 1.00 72.75 169 GLN A O 1
ATOM 1278 N N . ALA A 1 170 ? -16.515 2.920 11.280 1.00 60.88 170 ALA A N 1
ATOM 1279 C CA . ALA A 1 170 ? -15.762 3.994 10.650 1.00 60.88 170 ALA A CA 1
ATOM 1280 C C . ALA A 1 170 ? -15.331 5.055 11.686 1.00 60.88 170 ALA A C 1
ATOM 1282 O O . ALA A 1 170 ? -16.001 5.240 12.709 1.00 60.88 170 ALA A O 1
ATOM 1283 N N . PRO A 1 171 ? -14.155 5.690 11.526 1.00 55.91 171 PRO A N 1
ATOM 1284 C CA . PRO A 1 171 ? -13.839 6.951 12.207 1.00 55.91 171 PRO A CA 1
ATOM 1285 C C . PRO A 1 171 ? -14.973 7.979 12.012 1.00 55.91 171 PRO A C 1
ATOM 1287 O O . PRO A 1 171 ? -15.586 7.942 10.946 1.00 55.91 171 PRO A O 1
ATOM 1290 N N . PRO A 1 172 ? -15.276 8.828 13.015 1.00 54.88 172 PRO A N 1
ATOM 1291 C CA . PRO A 1 172 ? -16.177 9.964 12.829 1.00 54.88 172 PRO A CA 1
ATOM 1292 C C . PRO A 1 172 ? -15.633 10.955 11.795 1.00 54.88 172 PRO A C 1
ATOM 1294 O O . PRO A 1 172 ? -14.390 11.001 11.623 1.00 54.88 172 PRO A O 1
#

Sequence (172 aa):
MSMIFPLALPLALGLFLLLLVVLVFVVELGILRYAYRKIGVPARYMFVVMLLSLLGSHVNIPLYAMPVERLLPAQNVVVFGRAYVAPPLQEDGVTMIAINVGGALLPLILSLYLFLRSSVRWRMLLGIAVVAAIVHSLAQIVPGVGIAVPMIGPPLAAAAVGLVLAFRQAPP

Secondary structure (DSSP, 8-state):
--SSHHHHHHHHHHHHHHHHHHHHHHHHTTHHHHHHHHTTS-HHHHHHHHHHHHHHTT-EEEEEEEEEEEEPPPPEEEETTEEEEPPPPEEEEEEEEEEEIIIIIHHHHHHHHHHHH-S-HHHHHHHHHHHHHHHHHH-EEETTTEEE--TTHHHHHHHHHHHHHTGGGS--

pLDDT: mean 84.05, std 12.11, range [51.19, 98.19]

Radius of gyration: 23.43 Å; chains: 1; bounding box: 46×50×69 Å